Protein AF-A0A410WXR4-F1 (afdb_monomer)

Secondary structure (DSSP, 8-state):
--HHHHHHHTT-SSHHHHHTT----HHHHHHHHHHHHTT-EEEE-TTT--EEEE-GGG---HHHHHHHHHHHHS-PEE-SSSEE---TTSPPTTTTS-GGG-TTEE--GGGHHHHHHHHHHHHHHHHHHHHS-GGGS---

Foldseek 3Di:
DDLVVVCVVVVHPDSVVSVVPVDCDPVNVVVVVCVVCVVFDWDQDPVPRDTDTDDPVVCPCPPVVVVVVLVVVAVWDDDQQFTFRDHPPDDDPPPPHDPVPDPRGDHDPVNVVSVVVVVVVVVVVVVVLVPDDPVPNDDD

Radius of gyration: 25.74 Å; Cα contacts (8 Å, |Δi|>4): 83; chains: 1; bounding box: 51×41×73 Å

Mean predicted aligned error: 14.11 Å

Sequence (140 aa):
MNILHVQKWMAHASPEMTLRYAKILDTTKRKSWEEATRQGIFRIDPSSRKPIKIELSEIENEDVIEWEYIRHNLDAVKMELGYCMKPIKQPCPTQANPCLSCRNFCTTPEFIPQFENEIRETKAIVERGMSLPYSERQMP

pLDDT: mean 80.84, std 11.15, range [49.0, 97.75]

Organism: NCBI:txid79263

InterPro domains:
  IPR011010 DNA breaking-rejoining enzyme, catalytic core [SSF56349] (1-34)

Nearest PDB structures (foldseek):
  4r0c-assembly1_B  TM=3.910E-01  e=9.091E+00  Alcanivorax borkumensis SK2

Solvent-accessible surface area (backbone atoms only — not comparable to full-atom values): 8765 Å² total; per-residue (Å²): 136,58,70,68,56,56,28,60,76,68,69,47,95,47,70,67,69,45,55,72,71,68,61,82,47,70,69,58,51,50,51,54,47,54,60,66,45,67,87,55,43,69,45,68,39,89,85,78,70,42,81,40,79,48,60,78,85,71,62,85,46,69,68,54,56,52,47,52,50,45,53,74,75,41,66,47,42,83,54,93,67,33,32,35,59,54,57,78,93,52,82,74,95,47,82,90,51,66,63,93,79,38,90,45,49,49,68,58,81,89,32,49,70,50,51,54,49,51,54,51,54,51,49,55,50,51,53,52,57,68,72,47,56,80,87,70,65,68,74,135

Structure (mmCIF, N/CA/C/O backbone):
data_AF-A0A410WXR4-F1
#
_entry.id   AF-A0A410WXR4-F1
#
loop_
_atom_site.group_PDB
_atom_site.id
_atom_site.type_symbol
_atom_site.label_atom_id
_atom_site.label_alt_id
_atom_site.label_comp_id
_atom_site.label_asym_id
_atom_site.label_entity_id
_atom_site.label_seq_id
_atom_site.pdbx_PDB_ins_code
_atom_site.Cartn_x
_atom_site.Cartn_y
_atom_site.Cartn_z
_atom_site.occupancy
_atom_site.B_iso_or_equiv
_atom_site.auth_seq_id
_atom_site.auth_comp_id
_atom_site.auth_asym_id
_atom_site.auth_atom_id
_atom_site.pdbx_PDB_model_num
ATOM 1 N N . MET A 1 1 ? -19.588 -1.818 22.031 1.00 59.34 1 MET A N 1
ATOM 2 C CA . MET A 1 1 ? -20.614 -0.927 22.621 1.00 59.34 1 MET A CA 1
ATOM 3 C C . MET A 1 1 ? -20.503 0.436 21.951 1.00 59.34 1 MET A C 1
ATOM 5 O O . MET A 1 1 ? -19.412 0.985 21.939 1.00 59.34 1 MET A O 1
ATOM 9 N N . ASN A 1 2 ? -21.564 0.925 21.302 1.00 77.88 2 ASN A N 1
ATOM 10 C CA . ASN A 1 2 ? -21.542 2.182 20.539 1.00 77.88 2 ASN A CA 1
ATOM 11 C C . ASN A 1 2 ? -21.662 3.391 21.494 1.00 77.88 2 ASN A C 1
ATOM 13 O O . ASN A 1 2 ? -22.410 3.315 22.469 1.00 77.88 2 ASN A O 1
ATOM 17 N N . ILE A 1 3 ? -20.972 4.503 21.214 1.00 81.88 3 ILE A N 1
ATOM 18 C CA . ILE A 1 3 ? -21.074 5.760 21.981 1.00 81.88 3 ILE A CA 1
ATOM 19 C C . ILE A 1 3 ? -22.521 6.268 22.094 1.00 81.88 3 ILE A C 1
ATOM 21 O O . ILE A 1 3 ? -22.908 6.800 23.133 1.00 81.88 3 ILE A O 1
ATOM 25 N N . LEU A 1 4 ? -23.355 6.006 21.082 1.00 84.88 4 LEU A N 1
ATOM 26 C CA . LEU A 1 4 ? -24.784 6.334 21.096 1.00 84.88 4 LEU A CA 1
ATOM 27 C C . LEU A 1 4 ? -25.563 5.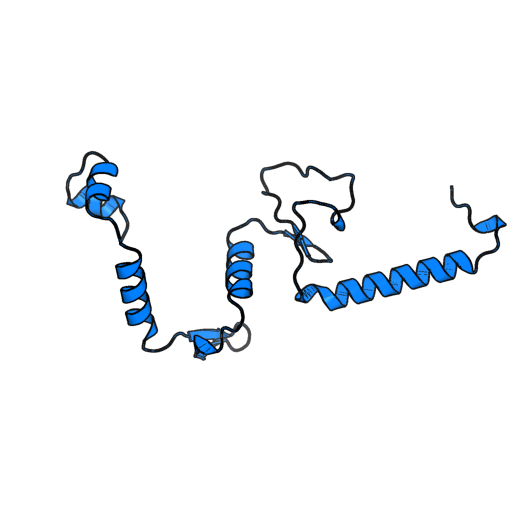568 22.173 1.00 84.88 4 LEU A C 1
ATOM 29 O O . LEU A 1 4 ? -26.549 6.080 22.697 1.00 84.88 4 LEU A O 1
ATOM 33 N N . HIS A 1 5 ? -25.137 4.351 22.526 1.00 87.25 5 HIS A N 1
ATOM 34 C CA . HIS A 1 5 ? -25.766 3.593 23.611 1.00 87.25 5 HIS A CA 1
ATOM 35 C C . HIS A 1 5 ? -25.457 4.228 24.966 1.00 87.25 5 HIS A C 1
ATOM 37 O O . HIS A 1 5 ? -26.368 4.428 25.763 1.00 87.25 5 HIS A O 1
ATOM 43 N N . VAL A 1 6 ? -24.202 4.631 25.183 1.00 85.50 6 VAL A N 1
ATOM 44 C CA . VAL A 1 6 ? -23.782 5.327 26.409 1.00 85.50 6 VAL A CA 1
ATOM 45 C C . VAL A 1 6 ? -24.506 6.669 26.540 1.00 85.50 6 VAL A C 1
ATOM 47 O O . VAL A 1 6 ? -25.032 6.978 27.604 1.00 85.50 6 VAL A O 1
ATOM 50 N N . GLN A 1 7 ? -24.617 7.429 25.446 1.00 89.75 7 GLN A N 1
ATOM 51 C CA . GLN A 1 7 ? -25.348 8.698 25.425 1.00 89.75 7 GLN A CA 1
ATOM 52 C C . GLN A 1 7 ? -26.828 8.521 25.808 1.00 89.75 7 GLN A C 1
ATOM 54 O O . GLN A 1 7 ? -27.344 9.287 26.621 1.00 89.75 7 GLN A O 1
ATOM 59 N N . LYS A 1 8 ? -27.503 7.501 25.255 1.00 91.12 8 LYS A N 1
ATOM 60 C CA . LYS A 1 8 ? -28.907 7.194 25.578 1.00 91.12 8 LYS A CA 1
ATOM 61 C C . LYS A 1 8 ? -29.088 6.778 27.036 1.00 91.12 8 LYS A C 1
ATOM 63 O O . LYS A 1 8 ? -30.008 7.263 27.683 1.00 91.12 8 LYS A O 1
ATOM 68 N N . TRP A 1 9 ? -28.221 5.912 27.560 1.00 92.00 9 TRP A N 1
ATOM 69 C CA . TRP A 1 9 ? -28.303 5.451 28.952 1.00 92.00 9 TRP A CA 1
ATOM 70 C C . TRP A 1 9 ? -28.097 6.570 29.962 1.00 92.00 9 TRP A C 1
ATOM 72 O O . TRP A 1 9 ? -28.757 6.596 30.994 1.00 92.00 9 TRP A O 1
ATOM 82 N N . MET A 1 10 ? -27.216 7.512 29.638 1.00 89.75 10 MET A N 1
ATOM 83 C CA . MET A 1 10 ? -26.895 8.641 30.506 1.00 89.75 10 MET A CA 1
ATOM 84 C C . MET A 1 10 ? -27.819 9.846 30.265 1.00 89.75 10 MET A C 1
ATOM 86 O O . MET A 1 10 ? -27.575 10.917 30.809 1.00 89.75 10 MET A O 1
ATOM 90 N N . ALA A 1 11 ? -28.870 9.687 29.445 1.00 93.31 11 ALA A N 1
ATOM 91 C CA . ALA A 1 11 ? -29.842 10.728 29.096 1.00 93.31 11 ALA A CA 1
ATOM 92 C C . ALA A 1 11 ? -29.198 12.041 28.607 1.00 93.31 11 ALA A C 1
ATOM 94 O O . ALA A 1 11 ? -29.650 13.147 28.899 1.00 93.31 11 ALA A O 1
ATOM 95 N N . HIS A 1 12 ? -28.113 11.924 27.846 1.00 94.50 12 HIS A N 1
ATOM 96 C CA . HIS A 1 12 ? -27.356 13.068 27.372 1.00 94.50 12 HIS A CA 1
ATOM 97 C C . HIS A 1 12 ? -27.959 13.684 26.104 1.00 94.50 12 HIS A C 1
ATOM 99 O O . HIS A 1 12 ? -28.021 13.053 25.047 1.00 94.50 12 HIS A O 1
ATOM 105 N N . ALA A 1 13 ? -28.289 14.971 26.185 1.00 92.88 13 ALA A N 1
ATOM 106 C CA . ALA A 1 13 ? -28.735 15.796 25.065 1.00 92.88 13 ALA A CA 1
ATOM 107 C C . ALA A 1 13 ? -27.711 15.946 23.920 1.00 92.88 13 ALA A C 1
ATOM 109 O O . ALA A 1 13 ? -28.110 16.260 22.803 1.00 92.88 13 ALA A O 1
ATOM 110 N N . SER A 1 14 ? -26.413 15.718 24.157 1.00 92.19 14 SER A N 1
ATOM 111 C CA . SER A 1 14 ? -25.384 15.850 23.122 1.00 92.19 14 SER A CA 1
ATOM 112 C C . SER A 1 14 ? -24.207 14.875 23.319 1.00 92.19 14 SER A C 1
ATOM 114 O O . SER A 1 14 ? -23.924 14.472 24.456 1.00 92.19 14 SER A O 1
ATOM 116 N N . PRO A 1 15 ? -23.499 14.478 22.242 1.00 87.75 15 PRO A N 1
ATOM 117 C CA . PRO A 1 15 ? -22.323 13.608 22.328 1.00 87.75 15 PRO A CA 1
ATOM 118 C C . PRO A 1 15 ? -21.167 14.212 23.135 1.00 87.75 15 PRO A C 1
ATOM 120 O O . PRO A 1 15 ? -20.436 13.484 23.808 1.00 87.75 15 PRO A O 1
ATOM 123 N N . GLU A 1 16 ? -21.008 15.538 23.108 1.00 89.38 16 GLU A N 1
ATOM 124 C CA . GLU A 1 16 ? -19.947 16.260 23.819 1.00 89.38 16 GLU A CA 1
ATOM 125 C C . GLU A 1 16 ? -20.028 16.015 25.325 1.00 89.38 16 GLU A C 1
ATOM 127 O O . GLU A 1 16 ? -18.995 15.856 25.974 1.00 89.38 16 GLU A O 1
ATOM 132 N N . MET A 1 17 ? -21.243 15.919 25.880 1.00 90.75 17 MET A N 1
ATOM 133 C CA . MET A 1 17 ? -21.446 15.590 27.293 1.00 90.75 17 MET A CA 1
ATOM 134 C C . MET A 1 17 ? -20.934 14.189 27.636 1.00 90.75 17 MET A C 1
ATOM 136 O O . MET A 1 17 ? -20.322 14.002 28.683 1.00 90.75 17 MET A O 1
ATOM 140 N N . THR A 1 18 ? -21.109 13.210 26.742 1.00 89.25 18 THR A N 1
ATOM 141 C CA . THR A 1 18 ? -20.554 11.855 26.910 1.00 89.25 18 THR A CA 1
ATOM 142 C C . THR A 1 18 ? -19.029 11.882 26.824 1.00 89.25 18 THR A C 1
ATOM 144 O O . THR A 1 18 ? -18.345 11.297 27.660 1.00 89.25 18 THR A O 1
ATOM 147 N N . LEU A 1 19 ? -18.474 12.627 25.864 1.00 85.62 19 LEU A N 1
ATOM 148 C CA . LEU A 1 19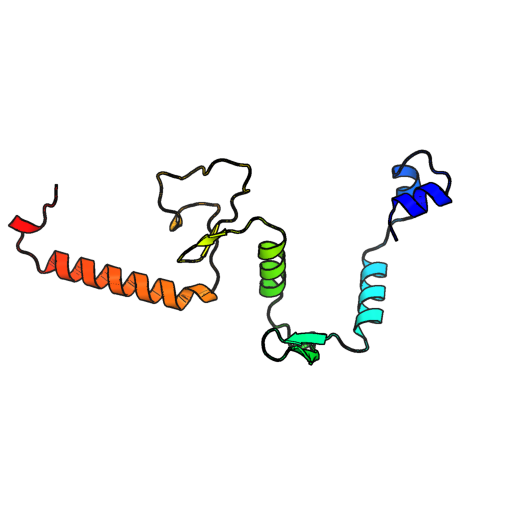 ? -17.027 12.748 25.650 1.00 85.62 19 LEU A CA 1
ATOM 149 C C . LEU A 1 19 ? -16.284 13.480 26.779 1.00 85.62 19 LEU A C 1
ATOM 151 O O . LEU A 1 19 ? -15.054 13.411 26.840 1.00 85.62 19 LEU A O 1
ATOM 155 N N . ARG A 1 20 ? -16.988 14.163 27.693 1.00 83.56 20 ARG A N 1
ATOM 156 C CA . ARG A 1 20 ? -16.363 14.772 28.879 1.00 83.56 20 ARG A CA 1
ATOM 157 C C . ARG A 1 20 ? -15.708 13.738 29.788 1.00 83.56 20 ARG A C 1
ATOM 159 O O . ARG A 1 20 ? -14.639 14.026 30.317 1.00 83.56 20 ARG A O 1
ATOM 166 N N . TYR A 1 21 ? -16.304 12.556 29.927 1.00 76.31 21 TYR A N 1
ATOM 167 C CA . TYR A 1 21 ? -15.805 11.500 30.814 1.00 76.31 21 TYR A CA 1
ATOM 168 C C . TYR A 1 21 ? -15.557 10.167 30.103 1.00 76.31 21 TYR A C 1
ATOM 170 O O . TYR A 1 21 ? -14.694 9.408 30.530 1.00 76.31 21 TYR A O 1
ATOM 178 N N . ALA A 1 22 ? -16.248 9.876 28.997 1.00 72.62 22 ALA A N 1
ATOM 179 C CA . ALA A 1 22 ? -16.069 8.645 28.227 1.00 72.62 22 ALA A CA 1
ATOM 180 C C . ALA A 1 22 ? -14.860 8.738 27.279 1.00 72.62 22 ALA A C 1
ATOM 182 O O . ALA A 1 22 ? -14.932 8.369 26.106 1.00 72.62 22 ALA A O 1
ATOM 183 N N . LYS A 1 23 ? -13.739 9.264 27.778 1.00 71.44 23 LYS A N 1
ATOM 184 C CA . LYS A 1 23 ? -12.469 9.256 27.057 1.00 71.44 23 LYS A CA 1
ATOM 185 C C . LYS A 1 23 ? -11.799 7.923 27.327 1.00 71.44 23 LYS A C 1
ATOM 187 O O . LYS A 1 23 ? -11.315 7.679 28.430 1.00 71.44 23 LYS A O 1
ATOM 192 N N . ILE A 1 24 ? -11.769 7.052 26.324 1.00 71.81 24 ILE A N 1
ATOM 193 C CA . ILE A 1 24 ? -10.906 5.879 26.412 1.00 71.81 24 ILE A CA 1
ATOM 194 C C . ILE A 1 24 ? -9.478 6.381 26.218 1.00 71.81 24 ILE A C 1
ATOM 196 O O . ILE A 1 24 ? -9.112 6.791 25.121 1.00 71.81 24 ILE A O 1
ATOM 200 N N . LEU A 1 25 ? -8.704 6.391 27.299 1.00 76.69 25 LEU A N 1
ATOM 201 C CA . LEU A 1 25 ? -7.289 6.735 27.249 1.00 76.69 25 LEU A CA 1
ATOM 202 C C . LEU A 1 25 ? -6.537 5.677 26.439 1.00 76.69 25 LEU A C 1
ATOM 204 O O . LEU A 1 25 ? -6.817 4.480 26.567 1.00 76.69 25 LEU A O 1
ATOM 208 N N . ASP A 1 26 ? -5.546 6.107 25.663 1.00 75.06 26 ASP A N 1
ATOM 209 C CA . ASP A 1 26 ? -4.697 5.199 24.882 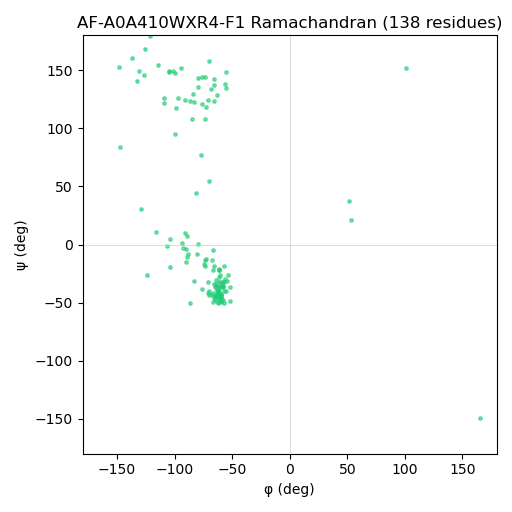1.00 75.06 26 ASP A CA 1
ATOM 210 C C . ASP A 1 26 ? -4.013 4.157 25.774 1.00 75.06 26 ASP A C 1
ATOM 212 O O . ASP A 1 26 ? -3.859 3.000 25.390 1.00 75.06 26 ASP A O 1
ATOM 216 N N . THR A 1 27 ? -3.702 4.530 27.018 1.00 77.75 27 THR A N 1
ATOM 217 C CA . THR A 1 27 ? -3.169 3.624 28.041 1.00 77.75 27 THR A CA 1
ATOM 218 C C . THR A 1 27 ? -4.151 2.509 28.403 1.00 77.75 27 THR A C 1
ATOM 220 O O . THR A 1 27 ? -3.755 1.350 28.509 1.00 77.75 27 THR A O 1
ATOM 223 N N . THR A 1 28 ? -5.440 2.821 28.556 1.00 85.62 28 THR A N 1
ATOM 224 C CA . THR A 1 28 ? -6.486 1.829 28.845 1.00 85.62 28 THR A CA 1
ATOM 225 C C . THR A 1 28 ? -6.744 0.930 27.638 1.00 85.62 28 THR A C 1
ATOM 227 O O . THR A 1 28 ? -6.894 -0.279 27.808 1.00 85.62 28 THR A O 1
ATOM 230 N N . LYS A 1 29 ? -6.740 1.489 26.417 1.00 81.31 29 LYS A N 1
ATOM 231 C CA . LYS A 1 29 ? -6.832 0.696 25.178 1.00 81.31 29 LYS A CA 1
ATOM 232 C C . LYS A 1 29 ? -5.681 -0.293 25.073 1.00 81.31 29 LYS A C 1
ATOM 234 O O . LYS A 1 29 ? -5.929 -1.473 24.848 1.00 81.31 29 LYS A O 1
ATOM 239 N N . ARG A 1 30 ? -4.450 0.183 25.280 1.00 80.50 30 ARG A N 1
ATOM 240 C CA . ARG A 1 30 ? -3.242 -0.642 25.249 1.00 80.50 30 ARG A CA 1
ATOM 241 C C . ARG A 1 30 ? -3.333 -1.792 26.250 1.00 80.50 30 ARG A C 1
ATOM 243 O O . ARG A 1 30 ? -3.201 -2.934 25.841 1.00 80.50 30 ARG A O 1
ATOM 250 N N . LYS A 1 31 ? -3.674 -1.519 27.514 1.00 86.94 31 LYS A N 1
ATOM 251 C CA . LYS A 1 31 ? -3.839 -2.568 28.539 1.00 86.94 31 LYS A CA 1
ATOM 252 C C . LYS A 1 31 ? -4.910 -3.596 28.178 1.00 86.94 31 LYS A C 1
ATOM 254 O O . LYS A 1 31 ? -4.703 -4.788 28.361 1.00 86.94 31 LYS A O 1
ATOM 259 N N . SER A 1 32 ? -6.060 -3.148 27.667 1.00 85.38 32 SER A N 1
ATOM 260 C CA . SER A 1 32 ? -7.124 -4.061 27.232 1.00 85.38 32 SER A CA 1
ATOM 261 C C . SER A 1 32 ? -6.688 -4.923 26.051 1.00 85.38 32 SER A C 1
ATOM 263 O O . SER A 1 32 ? -7.101 -6.076 25.964 1.00 85.38 32 SER A O 1
ATOM 265 N N . TRP A 1 33 ? -5.896 -4.361 25.139 1.00 83.81 33 T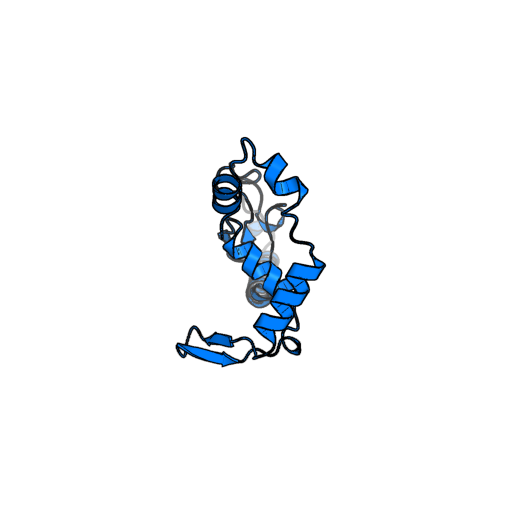RP A N 1
ATOM 266 C CA . TRP A 1 33 ? -5.327 -5.103 24.026 1.00 83.81 33 TRP A CA 1
ATOM 267 C C . TRP A 1 33 ? -4.313 -6.136 24.527 1.00 83.81 33 TRP A C 1
ATOM 269 O O . TRP A 1 33 ? -4.475 -7.303 24.208 1.00 83.81 33 TRP A O 1
ATOM 279 N N . GLU A 1 34 ? -3.361 -5.746 25.381 1.00 86.31 34 GLU A N 1
ATOM 280 C CA . GLU A 1 34 ? -2.365 -6.641 26.002 1.00 86.31 34 GLU A CA 1
ATOM 281 C C . GLU A 1 34 ? -3.018 -7.792 26.788 1.00 86.31 34 GLU A C 1
ATOM 283 O O . GLU A 1 34 ? -2.559 -8.929 26.737 1.00 86.31 34 GLU A O 1
ATOM 288 N N . GLU A 1 35 ? -4.108 -7.517 27.513 1.00 88.50 35 GLU A N 1
ATOM 289 C CA . GLU A 1 35 ? -4.914 -8.537 28.195 1.00 88.50 35 GLU A CA 1
ATOM 290 C C . GLU A 1 35 ? -5.527 -9.526 27.203 1.00 88.50 35 GLU A C 1
ATOM 292 O O . GLU A 1 35 ? -5.382 -10.739 27.364 1.00 88.50 35 GLU A O 1
ATOM 297 N N . ALA A 1 36 ? -6.186 -9.009 26.164 1.00 83.94 36 ALA A N 1
ATOM 298 C CA . ALA A 1 36 ? -6.855 -9.825 25.160 1.00 83.94 36 ALA A CA 1
ATOM 299 C C . ALA A 1 36 ? -5.868 -10.667 24.337 1.00 83.94 36 ALA A C 1
ATOM 301 O O . ALA A 1 36 ? -6.192 -11.790 23.956 1.00 83.94 36 ALA A O 1
ATOM 302 N N . THR A 1 37 ? -4.665 -10.153 24.077 1.00 81.69 37 THR A N 1
ATOM 303 C CA . THR A 1 37 ? -3.642 -10.834 23.272 1.00 81.69 37 THR A CA 1
ATOM 304 C C . THR A 1 37 ? -2.729 -11.748 24.087 1.00 81.69 37 THR A C 1
ATOM 306 O O . THR A 1 37 ? -1.991 -12.537 23.497 1.00 81.69 37 THR A O 1
ATOM 309 N N . ARG A 1 38 ? -2.812 -11.737 25.427 1.00 82.88 38 ARG A N 1
ATOM 310 C CA . ARG A 1 38 ? -1.953 -12.549 26.311 1.00 82.88 38 ARG A CA 1
ATOM 311 C C . ARG A 1 38 ? -2.045 -14.052 26.056 1.00 82.88 38 ARG A C 1
ATOM 313 O O . ARG A 1 38 ? -1.054 -14.759 26.201 1.00 82.88 38 ARG A O 1
ATOM 320 N N . GLN A 1 39 ? -3.228 -14.553 25.707 1.00 77.69 39 GLN A N 1
ATOM 321 C CA . GLN A 1 39 ? -3.439 -15.984 25.445 1.00 77.69 39 GLN A CA 1
ATOM 322 C C . GLN A 1 39 ? -2.962 -16.413 24.046 1.00 77.69 39 GLN A C 1
ATOM 324 O O . GLN A 1 39 ? -3.041 -17.590 23.696 1.00 77.69 39 GLN A O 1
ATOM 329 N N . GLY A 1 40 ? -2.419 -15.474 23.270 1.00 76.12 40 GLY A N 1
ATOM 330 C CA . GLY A 1 40 ? -1.985 -15.674 21.899 1.00 76.12 40 GLY A CA 1
ATOM 331 C C . GLY A 1 40 ? -3.000 -15.138 20.896 1.00 76.12 40 GLY A C 1
ATOM 332 O O . GLY A 1 40 ? -4.204 -15.081 21.145 1.00 76.12 40 GLY A O 1
ATOM 333 N N . ILE A 1 41 ? -2.488 -14.745 19.736 1.00 81.38 41 ILE A N 1
ATOM 334 C CA . ILE A 1 41 ? -3.278 -14.318 18.583 1.00 81.38 41 ILE A CA 1
ATOM 335 C C . ILE A 1 41 ? -3.249 -15.461 17.567 1.00 81.38 41 ILE A C 1
ATOM 337 O O . ILE A 1 41 ? -2.271 -16.204 17.490 1.00 81.38 41 ILE A O 1
ATOM 341 N N . PHE A 1 42 ? -4.312 -15.629 16.785 1.00 83.00 42 PHE A N 1
ATOM 342 C CA . PHE A 1 42 ? -4.325 -16.575 15.673 1.00 83.00 42 PHE A CA 1
ATOM 343 C C . PHE A 1 42 ? -4.845 -15.906 14.402 1.00 83.00 42 PHE A C 1
ATOM 345 O O . PHE A 1 42 ? -5.691 -15.013 14.453 1.00 83.00 42 PHE A O 1
ATOM 352 N N . ARG A 1 43 ? -4.350 -16.364 13.252 1.00 79.69 43 ARG A N 1
ATOM 353 C CA . ARG A 1 43 ? -4.909 -16.064 11.928 1.00 79.69 43 ARG A CA 1
ATOM 354 C C . ARG A 1 43 ? -5.441 -17.339 11.306 1.00 79.69 43 ARG A C 1
ATOM 356 O O . ARG A 1 43 ? -4.967 -18.428 11.615 1.00 79.69 43 ARG A O 1
ATOM 363 N N . ILE A 1 44 ? -6.401 -17.205 10.405 1.00 80.88 44 IL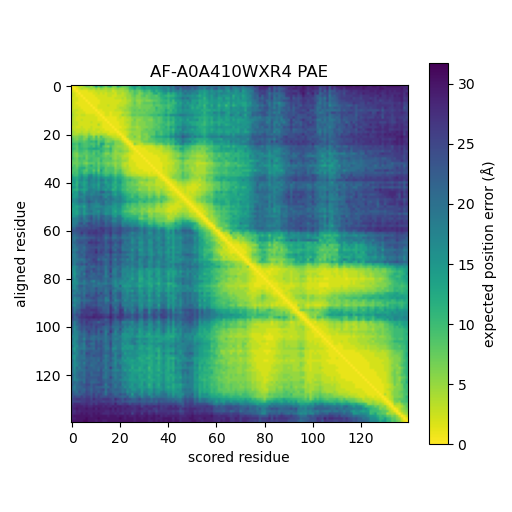E A N 1
ATOM 364 C CA . ILE A 1 44 ? -6.848 -18.320 9.575 1.00 80.88 44 ILE A CA 1
ATOM 365 C C . ILE A 1 44 ? -6.005 -18.307 8.305 1.00 80.88 44 ILE A C 1
ATOM 367 O O . ILE A 1 44 ? -5.951 -17.296 7.609 1.00 80.88 44 ILE A O 1
ATOM 371 N N . ASP A 1 45 ? -5.348 -19.421 8.012 1.00 78.25 45 ASP A N 1
ATOM 372 C CA . ASP A 1 45 ? -4.661 -19.604 6.737 1.00 78.25 45 ASP A CA 1
ATOM 373 C C . ASP A 1 45 ? -5.684 -19.638 5.586 1.00 78.25 45 ASP A C 1
ATOM 375 O O . ASP A 1 45 ? -6.581 -20.49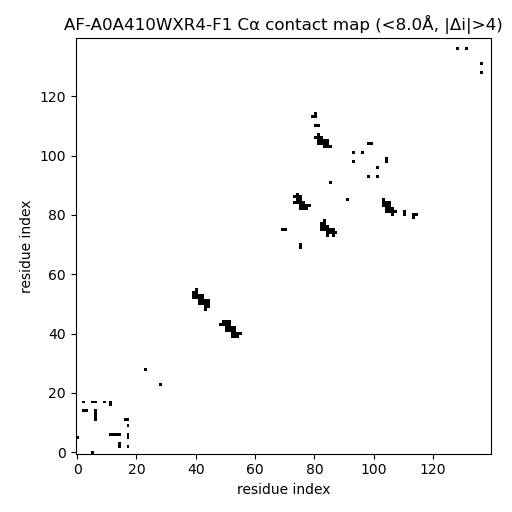1 5.607 1.00 78.25 45 ASP A O 1
ATOM 379 N N . PRO A 1 46 ? -5.568 -18.764 4.569 1.00 74.19 46 PRO A N 1
ATOM 380 C CA . PRO A 1 46 ? -6.476 -18.756 3.424 1.00 74.19 46 PRO A CA 1
ATOM 381 C C . PRO A 1 46 ? -6.512 -20.087 2.662 1.00 74.19 46 PRO A C 1
ATOM 383 O O . PRO A 1 46 ? -7.556 -20.460 2.126 1.00 74.19 46 PRO A O 1
ATOM 386 N N . SER A 1 47 ? -5.390 -20.810 2.624 1.00 79.56 47 SER A N 1
ATOM 387 C CA . SER A 1 47 ? -5.243 -22.042 1.846 1.00 79.56 47 SER A CA 1
ATOM 388 C C . SER A 1 47 ? -5.705 -23.262 2.636 1.00 79.56 47 SER A C 1
ATOM 390 O O . SER A 1 47 ? -6.510 -24.056 2.152 1.00 79.56 47 SER A O 1
ATOM 392 N N . SER A 1 48 ? -5.220 -23.413 3.872 1.00 82.50 48 SER A N 1
ATOM 393 C CA . SER A 1 48 ? -5.518 -24.592 4.693 1.00 82.50 48 SER A CA 1
ATOM 394 C C . SER A 1 48 ? -6.779 -24.453 5.554 1.00 82.50 48 SER A C 1
ATOM 396 O O . SER A 1 48 ? -7.243 -25.452 6.106 1.00 82.50 48 SER A O 1
ATOM 398 N N . ARG A 1 49 ? -7.352 -23.240 5.666 1.00 83.25 49 ARG A N 1
ATOM 399 C CA . ARG A 1 49 ? -8.500 -22.884 6.528 1.00 83.25 49 ARG A CA 1
ATOM 400 C C . ARG A 1 49 ? -8.322 -23.270 8.001 1.00 83.25 49 ARG A C 1
ATOM 402 O O . ARG A 1 49 ? -9.302 -23.406 8.732 1.00 83.25 49 ARG A O 1
ATOM 409 N N . LYS A 1 50 ? -7.080 -23.456 8.450 1.00 86.50 50 LYS A N 1
ATOM 410 C CA . LYS A 1 50 ? -6.747 -23.811 9.833 1.00 86.50 50 LYS A CA 1
ATOM 411 C C . LYS A 1 50 ? -6.269 -22.582 10.610 1.00 86.50 50 LYS A C 1
ATOM 413 O O . LYS A 1 50 ? -5.679 -21.679 10.011 1.00 86.50 50 LYS A O 1
ATOM 418 N N . PRO A 1 51 ? -6.508 -22.538 11.932 1.00 82.88 51 PRO A N 1
ATOM 419 C CA . PRO A 1 51 ? -5.946 -21.502 12.783 1.00 82.88 51 PRO A CA 1
ATOM 420 C C . PRO A 1 51 ? -4.434 -21.717 12.935 1.00 82.88 51 PRO A C 1
ATOM 422 O O . PRO A 1 51 ? -3.987 -22.784 13.354 1.00 82.88 51 PRO A O 1
ATOM 425 N N . ILE A 1 52 ? -3.655 -20.693 12.597 1.00 82.31 52 ILE A N 1
ATOM 426 C CA . ILE A 1 52 ? -2.209 -20.611 12.809 1.00 82.31 52 ILE A CA 1
ATOM 427 C C . ILE A 1 52 ? -1.969 -19.581 13.911 1.00 82.31 52 ILE A C 1
ATOM 429 O O . ILE A 1 52 ? -2.446 -18.448 13.812 1.00 82.31 52 ILE A O 1
ATOM 433 N N . LYS A 1 53 ? -1.242 -19.973 14.962 1.00 81.50 53 LYS A N 1
ATOM 434 C CA . LYS A 1 53 ? -0.830 -19.065 16.039 1.00 81.50 53 LYS A CA 1
ATOM 435 C C . LYS A 1 53 ? 0.136 -18.012 15.484 1.00 81.50 53 LYS A C 1
ATOM 437 O O . LYS A 1 53 ? 1.009 -18.348 14.692 1.00 81.50 53 LYS A O 1
ATOM 442 N N . ILE A 1 54 ? -0.042 -16.758 15.883 1.00 74.38 54 ILE A N 1
ATOM 443 C CA . ILE A 1 54 ? 0.816 -15.631 15.518 1.00 74.38 54 ILE A CA 1
ATOM 444 C C . ILE A 1 54 ? 1.587 -15.225 16.770 1.00 74.38 54 ILE A C 1
ATOM 446 O O . ILE A 1 54 ? 0.973 -14.881 17.784 1.00 74.38 54 ILE A O 1
ATOM 450 N N . GLU A 1 55 ? 2.911 -15.246 16.697 1.00 71.19 55 GLU A N 1
ATOM 451 C CA . GLU A 1 55 ? 3.759 -14.605 17.696 1.00 71.19 55 GLU A CA 1
ATOM 452 C C . GLU A 1 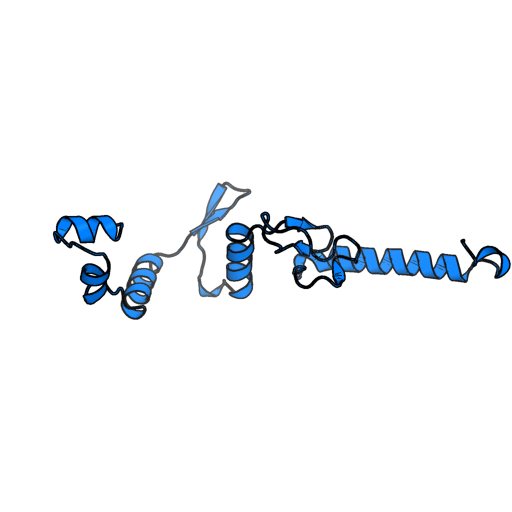55 ? 3.953 -13.138 17.292 1.00 71.19 55 GLU A C 1
ATOM 454 O O . GLU A 1 55 ? 4.387 -12.834 16.184 1.00 71.19 55 GLU A O 1
ATOM 459 N N . LEU A 1 56 ? 3.609 -12.202 18.181 1.00 64.06 56 LEU A N 1
ATOM 460 C CA . LEU A 1 56 ? 3.717 -10.759 17.909 1.00 64.06 56 LEU A CA 1
ATOM 461 C C . LEU A 1 56 ? 5.159 -10.321 17.601 1.00 64.06 56 LEU A C 1
ATOM 463 O O . LEU A 1 56 ? 5.357 -9.340 16.894 1.00 64.06 56 LEU A O 1
ATOM 467 N N . SER A 1 57 ? 6.155 -11.052 18.108 1.00 65.44 57 SER A N 1
ATOM 468 C CA . SER A 1 57 ? 7.578 -10.829 17.834 1.00 65.44 57 SER A CA 1
ATOM 469 C C . SER A 1 57 ? 8.018 -11.249 16.429 1.00 65.44 57 SER A C 1
ATOM 471 O O . SER A 1 57 ? 9.076 -10.821 15.988 1.00 65.44 57 SER A O 1
ATOM 473 N N . GLU A 1 58 ? 7.236 -12.085 15.738 1.00 59.28 58 GLU A N 1
ATOM 474 C CA . GLU A 1 58 ? 7.495 -12.524 14.356 1.00 59.28 58 GLU A CA 1
ATOM 475 C C . GLU A 1 58 ? 6.845 -11.600 13.319 1.00 59.28 58 GLU A C 1
ATOM 477 O O . GLU A 1 58 ? 7.009 -11.780 12.112 1.00 59.28 58 GLU A O 1
ATOM 482 N N . ILE A 1 59 ? 6.089 -10.597 13.770 1.00 60.16 59 ILE A N 1
ATOM 483 C CA . ILE A 1 59 ? 5.578 -9.541 12.905 1.00 60.16 59 ILE A CA 1
ATOM 484 C C . ILE A 1 59 ? 6.737 -8.578 12.639 1.00 60.16 59 ILE A C 1
ATOM 486 O O . ILE A 1 59 ? 6.835 -7.505 13.222 1.00 60.16 59 ILE A O 1
ATOM 490 N N . GLU A 1 60 ? 7.644 -8.988 11.758 1.00 56.94 60 GLU A N 1
ATOM 491 C CA . GLU A 1 60 ? 8.860 -8.240 11.419 1.00 56.94 60 GLU A CA 1
ATOM 492 C C . GLU A 1 60 ? 8.585 -6.911 10.697 1.00 56.94 60 GLU A C 1
ATOM 494 O O . GLU A 1 60 ? 9.518 -6.166 10.412 1.00 56.94 60 GLU A O 1
ATOM 499 N N . ASN A 1 61 ? 7.330 -6.602 10.356 1.00 58.75 61 ASN A N 1
ATOM 500 C CA . ASN A 1 61 ? 7.042 -5.533 9.411 1.00 58.75 61 ASN A CA 1
ATOM 501 C C . ASN A 1 61 ? 5.721 -4.816 9.731 1.00 58.75 61 ASN A C 1
ATOM 503 O O . ASN A 1 61 ? 4.663 -5.129 9.179 1.00 58.75 61 ASN A O 1
ATOM 507 N N . GLU A 1 62 ? 5.791 -3.850 10.650 1.00 59.03 62 GLU A N 1
ATOM 508 C CA . GLU A 1 62 ? 4.693 -2.923 10.969 1.00 59.03 62 GLU A CA 1
ATOM 509 C C . GLU A 1 62 ? 4.156 -2.247 9.690 1.00 59.03 62 GLU A C 1
ATOM 511 O O . GLU A 1 62 ? 2.940 -2.179 9.491 1.00 59.03 62 GLU A O 1
ATOM 516 N N . ASP A 1 63 ? 5.054 -1.933 8.750 1.00 60.22 63 ASP A N 1
ATOM 517 C CA . ASP A 1 63 ? 4.742 -1.374 7.431 1.00 60.22 63 ASP A CA 1
ATOM 518 C C . ASP A 1 63 ? 3.828 -2.283 6.589 1.00 60.22 63 ASP A C 1
ATOM 520 O O . ASP A 1 63 ? 3.017 -1.796 5.802 1.00 60.22 63 ASP A O 1
ATOM 524 N N . VAL A 1 64 ? 3.916 -3.613 6.737 1.00 64.00 64 VAL A N 1
ATOM 525 C CA . VAL A 1 64 ? 3.074 -4.568 5.989 1.00 64.00 64 VAL A CA 1
ATOM 526 C C . VAL A 1 64 ? 1.656 -4.610 6.551 1.00 64.00 64 VAL A C 1
ATOM 528 O O . VAL A 1 64 ? 0.697 -4.680 5.779 1.00 64.00 64 VAL A O 1
ATOM 531 N N . ILE A 1 65 ? 1.501 -4.532 7.878 1.00 59.09 65 ILE A N 1
ATOM 532 C CA . ILE A 1 65 ? 0.179 -4.429 8.514 1.00 59.09 65 ILE A CA 1
ATOM 533 C C . ILE A 1 65 ? -0.484 -3.115 8.112 1.00 59.09 65 ILE A C 1
ATOM 535 O O . ILE A 1 65 ? -1.667 -3.102 7.761 1.00 59.09 65 ILE A O 1
ATOM 539 N N . GLU A 1 66 ? 0.275 -2.020 8.134 1.00 64.81 66 GLU A N 1
ATOM 540 C CA . GLU A 1 66 ? -0.222 -0.715 7.716 1.00 64.81 66 GLU A CA 1
ATOM 541 C C . GLU A 1 66 ? -0.627 -0.731 6.236 1.00 64.81 66 GLU A C 1
ATOM 543 O O . GLU A 1 66 ? -1.702 -0.245 5.885 1.00 64.81 66 GLU A O 1
ATOM 548 N N . TRP A 1 67 ? 0.147 -1.394 5.373 1.00 65.81 67 TRP A N 1
ATOM 549 C CA . TRP A 1 67 ? -0.191 -1.552 3.960 1.00 65.81 67 TRP A CA 1
ATOM 550 C C . TRP A 1 67 ? -1.425 -2.416 3.691 1.00 65.81 67 TRP A C 1
ATOM 552 O O . TRP A 1 67 ? -2.226 -2.076 2.820 1.00 65.81 67 TRP A O 1
ATOM 562 N N . GLU A 1 68 ? -1.602 -3.535 4.394 1.00 67.12 68 GLU A N 1
ATOM 563 C CA . GLU A 1 68 ? -2.823 -4.354 4.318 1.00 67.12 68 GLU A CA 1
ATOM 564 C C . GLU A 1 68 ? -4.049 -3.537 4.754 1.00 67.12 68 GLU A C 1
ATOM 566 O O . GLU A 1 68 ? -5.082 -3.539 4.078 1.00 67.12 68 GLU A O 1
ATOM 571 N N . TYR A 1 69 ? -3.912 -2.770 5.839 1.00 67.38 69 TYR A N 1
ATOM 572 C CA . TYR A 1 69 ? -4.952 -1.864 6.315 1.00 67.38 69 TYR A CA 1
ATOM 573 C C . TYR A 1 69 ? -5.261 -0.768 5.287 1.00 67.38 69 TYR A C 1
ATOM 575 O O . TYR A 1 69 ? -6.431 -0.533 4.982 1.00 67.38 69 TYR A O 1
ATOM 583 N N . ILE A 1 70 ? -4.238 -0.139 4.704 1.00 68.38 70 ILE A N 1
ATOM 584 C CA . ILE A 1 70 ? -4.368 0.859 3.637 1.00 68.38 70 ILE A CA 1
ATOM 585 C C . ILE A 1 70 ? -5.073 0.255 2.422 1.00 68.38 70 ILE A C 1
ATOM 587 O O . ILE A 1 70 ? -6.050 0.831 1.959 1.00 68.38 70 ILE A O 1
ATOM 591 N N . ARG A 1 71 ? -4.660 -0.922 1.937 1.00 66.56 71 ARG A N 1
ATOM 592 C CA . ARG A 1 71 ? -5.310 -1.599 0.800 1.00 66.56 71 ARG A CA 1
ATOM 593 C C . ARG A 1 71 ? -6.788 -1.887 1.045 1.00 66.56 71 ARG A C 1
ATOM 595 O O . ARG A 1 71 ? -7.567 -1.844 0.101 1.00 66.56 71 ARG A O 1
ATOM 602 N N . HIS A 1 72 ? -7.155 -2.234 2.277 1.00 67.25 72 HIS A N 1
ATOM 603 C CA . HIS A 1 72 ? -8.527 -2.606 2.610 1.00 67.25 72 HIS A CA 1
ATOM 604 C C . HIS A 1 72 ? -9.432 -1.396 2.884 1.00 67.25 72 HIS A C 1
ATOM 606 O O . HIS A 1 72 ? -10.632 -1.463 2.632 1.00 67.25 72 HIS A O 1
ATOM 612 N N . ASN A 1 73 ? -8.876 -0.303 3.418 1.00 63.44 73 ASN A N 1
ATOM 613 C CA . ASN A 1 73 ? -9.645 0.870 3.852 1.00 63.44 73 ASN A CA 1
ATOM 614 C C . ASN A 1 73 ? -9.563 2.060 2.888 1.00 63.44 73 ASN A C 1
ATOM 616 O O . ASN A 1 73 ? -10.411 2.950 2.949 1.00 63.44 73 ASN A O 1
ATOM 620 N N . LEU A 1 74 ? -8.557 2.102 2.017 1.00 67.81 74 LEU A N 1
ATOM 621 C CA . LEU A 1 74 ? -8.488 3.027 0.892 1.00 67.81 74 LEU A CA 1
ATOM 622 C C . LEU A 1 74 ? -8.922 2.285 -0.371 1.00 67.81 74 LEU A C 1
ATOM 624 O O . LEU A 1 74 ? -8.684 1.088 -0.500 1.00 67.81 74 LEU A O 1
ATOM 628 N N . ASP A 1 75 ? -9.551 2.998 -1.308 1.00 72.81 75 ASP A N 1
ATOM 629 C CA . ASP A 1 75 ? -10.002 2.455 -2.597 1.00 72.81 75 ASP A CA 1
ATOM 630 C C . ASP A 1 75 ? -8.810 2.134 -3.533 1.00 72.81 75 ASP A C 1
ATOM 632 O O . ASP A 1 75 ? -8.703 2.654 -4.647 1.00 72.81 75 ASP A O 1
ATOM 636 N N . ALA A 1 76 ? -7.856 1.330 -3.064 1.00 80.94 76 ALA A N 1
ATOM 637 C CA . ALA A 1 76 ? -6.638 1.008 -3.779 1.00 80.94 76 ALA A CA 1
ATOM 638 C C . ALA A 1 76 ? -6.946 0.054 -4.940 1.00 80.94 76 ALA A C 1
ATOM 640 O O . ALA A 1 76 ? -7.396 -1.075 -4.744 1.00 80.94 76 ALA A O 1
ATOM 641 N N . VAL A 1 77 ? -6.667 0.492 -6.167 1.00 84.38 77 VAL A N 1
ATOM 642 C CA . VAL A 1 77 ? -6.833 -0.334 -7.371 1.00 84.38 77 VAL A CA 1
ATOM 643 C C . VAL A 1 77 ? -5.490 -0.943 -7.750 1.00 84.38 77 VAL A C 1
ATOM 645 O O . VAL A 1 77 ? -4.507 -0.221 -7.914 1.00 84.38 77 VAL A O 1
ATOM 648 N N . LYS A 1 78 ? -5.439 -2.270 -7.907 1.00 85.31 78 LYS A N 1
ATOM 649 C CA . LYS A 1 78 ? -4.238 -2.971 -8.379 1.00 85.31 78 LYS A CA 1
ATOM 650 C C . LYS A 1 78 ? -3.951 -2.629 -9.843 1.00 85.31 78 LYS A C 1
ATOM 652 O O . LYS A 1 78 ? -4.849 -2.671 -10.679 1.00 85.31 78 LYS A O 1
ATOM 657 N N . MET A 1 79 ? -2.693 -2.327 -10.136 1.00 86.62 79 MET A N 1
ATOM 658 C CA . MET A 1 79 ? -2.140 -2.098 -11.470 1.00 86.62 79 MET A CA 1
ATOM 659 C C . MET A 1 79 ? -0.999 -3.091 -11.742 1.00 86.62 79 MET A C 1
ATOM 661 O O . MET A 1 79 ? -0.658 -3.908 -10.888 1.00 86.62 79 MET A O 1
ATOM 665 N N . GLU A 1 80 ? -0.402 -3.021 -12.931 1.00 87.19 80 GLU A N 1
ATOM 666 C CA . GLU A 1 80 ? 0.648 -3.952 -13.374 1.00 87.19 80 GLU A CA 1
ATOM 667 C C . GLU A 1 80 ? 1.918 -3.885 -12.510 1.00 87.19 80 GLU A C 1
ATOM 669 O O . GLU A 1 80 ? 2.483 -4.921 -12.171 1.00 87.19 80 GLU A O 1
ATOM 674 N N . LEU A 1 81 ? 2.321 -2.676 -12.100 1.00 90.75 81 LEU A N 1
ATOM 675 C CA . LEU A 1 81 ? 3.563 -2.416 -11.353 1.00 90.75 81 LEU A CA 1
ATOM 676 C C . LEU A 1 81 ? 3.334 -1.870 -9.930 1.00 90.75 81 LEU A C 1
ATOM 678 O O . LEU A 1 81 ? 4.266 -1.386 -9.287 1.00 90.75 81 LEU A O 1
ATOM 682 N N . GLY A 1 82 ? 2.097 -1.882 -9.432 1.00 90.50 82 GLY A N 1
ATOM 683 C CA . GLY A 1 82 ? 1.780 -1.344 -8.108 1.00 90.50 82 GLY A CA 1
ATOM 684 C C . GLY A 1 82 ? 0.289 -1.126 -7.885 1.00 90.50 82 GLY A C 1
ATOM 685 O O . GLY A 1 82 ? -0.551 -1.817 -8.458 1.00 90.50 82 GLY A O 1
ATOM 686 N N . TYR A 1 83 ? -0.046 -0.123 -7.079 1.00 88.38 83 TYR A N 1
ATOM 687 C CA . TYR A 1 83 ? -1.410 0.260 -6.730 1.00 88.38 83 TYR A CA 1
ATOM 688 C C . TYR A 1 83 ? -1.668 1.740 -7.009 1.00 88.38 83 TYR A C 1
ATOM 690 O O . TYR A 1 83 ? -0.802 2.599 -6.835 1.00 88.38 83 TYR A O 1
ATOM 698 N N . CYS A 1 84 ? -2.900 2.046 -7.402 1.00 88.75 84 CYS A N 1
ATOM 699 C CA . CYS A 1 84 ? -3.416 3.402 -7.497 1.00 88.75 84 CYS A CA 1
ATOM 700 C C . CYS A 1 84 ? -4.236 3.723 -6.245 1.00 88.75 84 CYS A C 1
ATOM 702 O O . CYS A 1 84 ? -5.273 3.106 -6.020 1.00 88.75 84 CYS A O 1
ATOM 704 N N . MET A 1 85 ? -3.800 4.713 -5.463 1.00 87.12 85 MET A N 1
ATOM 705 C CA . MET A 1 85 ? -4.490 5.189 -4.251 1.00 87.12 85 MET A CA 1
ATOM 706 C C . MET A 1 85 ? -5.478 6.334 -4.510 1.00 87.12 85 MET A C 1
ATOM 708 O O . MET A 1 85 ? -5.958 6.997 -3.590 1.00 87.12 85 MET A O 1
ATOM 712 N N . LYS A 1 86 ? -5.759 6.638 -5.776 1.00 87.69 86 LYS A N 1
ATOM 713 C CA . LYS A 1 86 ? -6.677 7.716 -6.137 1.00 87.69 86 LYS A CA 1
ATOM 714 C C . LYS A 1 86 ? -8.089 7.385 -5.613 1.00 87.69 86 LYS A C 1
ATOM 716 O O . LYS A 1 86 ? -8.636 6.360 -6.014 1.00 87.69 86 LYS A O 1
ATOM 721 N N . PRO A 1 87 ? -8.758 8.295 -4.879 1.00 82.88 87 PRO A N 1
ATOM 722 C CA . PRO A 1 87 ? -10.145 8.093 -4.460 1.00 82.88 87 PRO A CA 1
ATOM 723 C C . PRO A 1 87 ? -11.067 7.808 -5.651 1.00 82.88 87 PRO A C 1
ATOM 725 O O . PRO A 1 87 ? -11.011 8.537 -6.650 1.00 82.88 87 PRO A O 1
ATOM 728 N N . ILE A 1 88 ? -11.951 6.805 -5.560 1.00 80.12 88 ILE A N 1
ATOM 729 C CA . ILE A 1 88 ? -12.838 6.406 -6.676 1.00 80.12 88 ILE A CA 1
ATOM 730 C C . ILE A 1 88 ? -13.662 7.588 -7.193 1.00 80.12 88 ILE A C 1
ATOM 732 O O . ILE A 1 88 ? -13.788 7.778 -8.400 1.00 80.12 88 ILE A O 1
ATOM 736 N N . LYS A 1 89 ? -14.151 8.430 -6.277 1.00 84.06 89 LYS A N 1
ATOM 737 C CA . LYS A 1 89 ? -15.066 9.545 -6.572 1.00 84.06 89 LYS A CA 1
ATOM 738 C C . LYS A 1 89 ? -14.424 10.738 -7.290 1.00 84.06 89 LYS A C 1
ATOM 740 O O . LYS A 1 89 ? -15.144 11.626 -7.729 1.00 84.06 89 LYS A O 1
ATOM 745 N N . GLN A 1 90 ? -13.098 10.800 -7.372 1.00 82.75 90 GLN A N 1
ATOM 746 C CA . GLN A 1 90 ? -12.391 11.884 -8.062 1.00 82.75 90 GLN A CA 1
ATOM 747 C C . GLN A 1 90 ? -12.0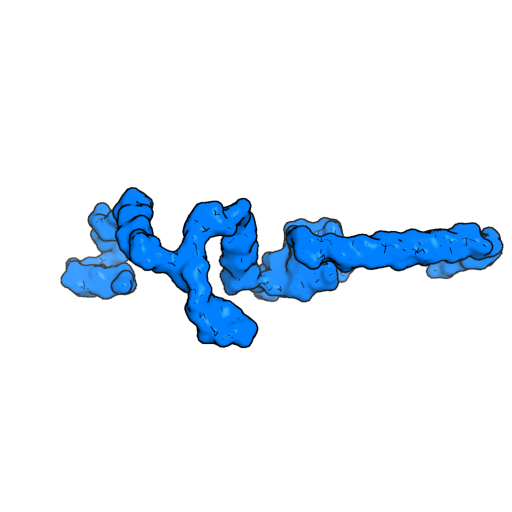82 11.479 -9.512 1.00 82.75 90 GLN A C 1
ATOM 749 O O . GLN A 1 90 ? -11.919 10.292 -9.771 1.00 82.75 90 GLN A O 1
ATOM 754 N N . PRO A 1 91 ? -11.971 12.396 -10.484 1.00 85.25 91 PRO A N 1
ATOM 755 C CA . PRO A 1 91 ? -11.403 12.068 -11.792 1.00 85.25 91 PRO A CA 1
ATOM 756 C C . PRO A 1 91 ? -9.891 11.806 -11.678 1.00 85.25 91 PRO A C 1
ATOM 758 O O . PRO A 1 91 ? -9.246 12.218 -10.711 1.00 85.25 91 PRO A O 1
ATOM 761 N N . CYS A 1 92 ? -9.303 11.075 -12.633 1.00 86.69 92 CYS A N 1
ATOM 762 C CA . CYS A 1 92 ? -7.856 10.847 -12.625 1.00 86.69 92 CYS A CA 1
ATOM 763 C C . CYS A 1 92 ? -7.123 12.118 -13.100 1.00 86.69 92 CYS A C 1
ATOM 765 O O . CYS A 1 92 ? -7.365 12.563 -14.220 1.00 86.69 92 CYS A O 1
ATOM 767 N N . PRO A 1 93 ? -6.227 12.707 -12.282 1.00 79.69 93 PRO A N 1
ATOM 768 C CA . PRO A 1 93 ? -5.581 13.979 -12.611 1.00 79.69 93 PRO A CA 1
ATOM 769 C C . PRO A 1 93 ? -4.517 13.852 -13.708 1.00 79.69 93 PRO A C 1
ATOM 771 O O . PRO A 1 93 ? -4.049 14.859 -14.227 1.00 79.69 93 PRO A O 1
ATOM 774 N N . THR A 1 94 ? -4.100 12.627 -14.032 1.00 79.81 94 THR A N 1
ATOM 775 C CA . THR A 1 94 ? -2.964 12.340 -14.910 1.00 79.81 94 THR A CA 1
ATOM 776 C C . THR A 1 94 ? -3.332 11.346 -16.009 1.00 79.81 94 THR A C 1
ATOM 778 O O . THR A 1 94 ? -2.465 10.598 -16.428 1.00 79.81 94 THR A O 1
ATOM 781 N N . GLN A 1 95 ? -4.587 11.304 -16.486 1.00 72.69 95 GLN A N 1
ATOM 782 C CA . GLN A 1 95 ? -5.005 10.333 -17.523 1.00 72.69 95 GLN A CA 1
ATOM 783 C C . GLN A 1 95 ? -4.122 10.346 -18.781 1.00 72.69 95 GLN A C 1
ATOM 785 O O . GLN A 1 95 ? -4.037 9.329 -19.459 1.00 72.69 95 GLN A O 1
ATOM 790 N N . ALA A 1 96 ? -3.474 11.476 -19.080 1.00 68.69 96 ALA A N 1
ATOM 791 C CA . ALA A 1 96 ? -2.562 11.626 -20.212 1.00 68.69 96 ALA A CA 1
ATOM 792 C C . ALA A 1 96 ? -1.088 11.301 -19.892 1.00 68.69 96 ALA A C 1
ATOM 794 O O . ALA A 1 96 ? -0.299 11.137 -20.816 1.00 68.69 96 ALA A O 1
ATOM 795 N N . ASN A 1 97 ? -0.702 11.219 -18.613 1.00 70.88 97 ASN A N 1
ATOM 796 C CA . ASN A 1 97 ? 0.681 10.972 -18.200 1.00 70.88 97 ASN A CA 1
ATOM 797 C C . ASN A 1 97 ? 0.856 9.523 -17.707 1.00 70.88 97 ASN A C 1
ATOM 799 O O . ASN A 1 97 ? -0.070 8.966 -17.111 1.00 70.88 97 ASN A O 1
ATOM 803 N N . PRO A 1 98 ? 2.047 8.918 -17.876 1.00 80.88 98 PRO A N 1
ATOM 804 C CA . PRO A 1 98 ? 2.328 7.580 -17.365 1.00 80.88 98 PRO A CA 1
ATOM 805 C C . PRO A 1 98 ? 2.088 7.466 -15.854 1.00 80.88 98 PRO A C 1
ATOM 807 O O . PRO A 1 98 ? 2.480 8.338 -15.079 1.00 80.88 98 PRO A O 1
ATOM 810 N N . CYS A 1 99 ? 1.487 6.359 -15.409 1.00 85.31 99 CYS A N 1
ATOM 811 C CA . CYS A 1 99 ? 1.176 6.151 -13.990 1.00 85.31 99 CYS A CA 1
ATOM 812 C C . CYS A 1 99 ? 2.425 6.136 -13.091 1.00 85.31 99 CYS A C 1
ATOM 814 O O . CYS A 1 99 ? 2.334 6.539 -11.936 1.00 85.31 99 CYS A O 1
ATOM 816 N N . LEU A 1 100 ? 3.589 5.746 -13.623 1.00 86.12 100 LEU A N 1
ATOM 817 C CA . LEU A 1 100 ? 4.859 5.681 -12.887 1.00 86.12 100 LEU A CA 1
ATOM 818 C C . LEU A 1 100 ? 5.340 7.038 -12.346 1.00 86.12 100 LEU A C 1
ATOM 820 O O . LEU A 1 100 ? 6.118 7.067 -11.399 1.00 86.12 100 LEU A O 1
ATOM 824 N N . SER A 1 101 ? 4.878 8.157 -12.913 1.00 86.75 101 SER A N 1
ATOM 825 C CA . SER A 1 101 ? 5.179 9.510 -12.423 1.00 86.75 101 SER A CA 1
ATOM 826 C C . SER A 1 101 ? 4.014 10.152 -11.656 1.00 86.75 101 SER A C 1
ATOM 828 O O . SER A 1 101 ? 4.082 11.319 -11.266 1.00 86.75 101 SER A O 1
ATOM 830 N N . CYS A 1 102 ? 2.923 9.414 -11.427 1.00 87.88 102 CYS A N 1
ATOM 831 C CA . CYS A 1 102 ? 1.742 9.919 -10.738 1.00 87.88 102 CYS A CA 1
ATOM 832 C C . CYS A 1 102 ? 1.933 9.920 -9.216 1.00 87.88 102 CYS A C 1
ATOM 834 O O . CYS A 1 102 ? 2.306 8.913 -8.626 1.00 87.88 102 CYS A O 1
ATOM 836 N N . ARG A 1 103 ? 1.535 11.010 -8.545 1.00 86.75 103 ARG A N 1
ATOM 837 C CA . ARG A 1 103 ? 1.572 11.117 -7.071 1.00 86.75 103 ARG A CA 1
ATOM 838 C C . ARG A 1 103 ? 0.710 10.091 -6.323 1.00 86.75 103 ARG A C 1
ATOM 840 O O . ARG A 1 103 ? 0.911 9.885 -5.138 1.00 86.75 103 ARG A O 1
ATOM 847 N N . ASN A 1 104 ? -0.303 9.532 -6.988 1.00 88.00 104 ASN A N 1
ATOM 848 C CA . ASN A 1 104 ? -1.216 8.558 -6.383 1.00 88.00 104 ASN A CA 1
ATOM 849 C C . ASN A 1 104 ? -0.751 7.115 -6.615 1.00 88.00 104 ASN A C 1
ATOM 851 O O . ASN A 1 104 ? -1.438 6.186 -6.191 1.00 88.00 104 ASN A O 1
ATOM 855 N N . PHE A 1 105 ? 0.337 6.922 -7.362 1.00 89.56 105 PHE A N 1
ATOM 856 C CA . PHE A 1 105 ? 0.903 5.610 -7.601 1.00 89.56 105 PHE A CA 1
ATOM 857 C C . PHE A 1 105 ? 1.824 5.233 -6.449 1.00 89.56 105 PHE A C 1
ATOM 859 O O . PHE A 1 105 ? 2.717 5.990 -6.073 1.00 89.56 105 PHE A O 1
ATOM 866 N N . CYS A 1 106 ? 1.607 4.044 -5.906 1.00 87.94 106 CYS A N 1
ATOM 867 C CA . CYS A 1 106 ? 2.436 3.479 -4.859 1.00 87.94 106 CYS A CA 1
ATOM 868 C C . CYS A 1 106 ? 2.767 2.036 -5.224 1.00 87.94 106 CYS A C 1
ATOM 870 O O . CYS A 1 106 ? 1.918 1.311 -5.740 1.00 87.94 106 CYS A O 1
ATOM 872 N N . THR A 1 107 ? 3.994 1.610 -4.952 1.00 88.06 107 THR A N 1
ATOM 873 C CA . THR A 1 107 ? 4.435 0.238 -5.203 1.00 88.06 107 THR A CA 1
ATOM 874 C C . THR A 1 107 ? 5.014 -0.373 -3.936 1.00 88.06 107 THR A C 1
ATOM 876 O O . THR A 1 107 ? 5.241 0.315 -2.941 1.00 88.06 107 THR A O 1
ATOM 879 N N . THR A 1 108 ? 5.213 -1.678 -3.973 1.00 85.31 108 THR A N 1
ATOM 880 C CA . THR A 1 108 ? 5.677 -2.502 -2.861 1.00 85.31 108 THR A CA 1
ATOM 881 C C . THR A 1 108 ? 6.721 -3.492 -3.392 1.00 85.31 108 THR A C 1
ATOM 883 O O . THR A 1 108 ? 6.760 -3.763 -4.598 1.00 85.31 108 THR A O 1
ATOM 886 N N . PRO A 1 109 ? 7.566 -4.077 -2.523 1.00 88.19 109 PRO A N 1
ATOM 887 C CA . PRO A 1 109 ? 8.574 -5.056 -2.941 1.00 88.19 109 PRO A CA 1
ATOM 888 C C . PRO A 1 109 ? 8.011 -6.282 -3.683 1.00 88.19 109 PRO A C 1
ATOM 890 O O . PRO A 1 109 ? 8.742 -6.961 -4.396 1.00 88.19 109 PRO A O 1
ATOM 893 N N . GLU A 1 110 ? 6.709 -6.559 -3.569 1.00 86.19 110 GLU A N 1
ATOM 894 C CA . GLU A 1 110 ? 6.054 -7.666 -4.277 1.00 86.19 110 GLU A CA 1
ATOM 895 C C . GLU A 1 110 ? 6.033 -7.494 -5.809 1.00 86.19 110 GLU A C 1
ATOM 897 O O . GLU A 1 110 ? 5.862 -8.482 -6.521 1.00 86.19 110 GLU A O 1
ATOM 902 N N . PHE A 1 111 ? 6.234 -6.268 -6.315 1.00 91.12 111 PHE A N 1
ATOM 903 C CA . PHE A 1 111 ? 6.285 -5.964 -7.751 1.00 91.12 111 PHE A CA 1
ATOM 904 C C . PHE A 1 111 ? 7.703 -5.985 -8.344 1.00 91.12 111 PHE A C 1
ATOM 906 O O . PHE A 1 111 ? 7.870 -5.716 -9.535 1.00 91.12 111 PHE A O 1
ATOM 913 N N . ILE A 1 112 ? 8.737 -6.296 -7.545 1.00 93.62 112 ILE A N 1
ATOM 914 C CA . ILE A 1 112 ? 10.132 -6.364 -8.021 1.00 93.62 112 ILE A CA 1
ATOM 915 C C . ILE A 1 112 ? 10.276 -7.265 -9.263 1.00 93.62 112 ILE A C 1
ATOM 917 O O . ILE A 1 112 ? 10.839 -6.788 -10.250 1.00 93.62 112 ILE A O 1
ATOM 921 N N . PRO A 1 113 ? 9.729 -8.500 -9.298 1.00 95.56 113 PRO A N 1
ATOM 922 C CA . PRO A 1 113 ? 9.861 -9.365 -10.474 1.00 95.56 113 PRO A CA 1
ATOM 923 C C . PRO A 1 113 ? 9.278 -8.751 -11.756 1.00 95.56 113 PRO A C 1
ATOM 925 O O . PRO A 1 113 ? 9.811 -8.936 -12.850 1.00 95.56 113 PRO A O 1
ATOM 928 N N . GLN A 1 114 ? 8.180 -8.004 -11.635 1.00 94.19 114 GLN A N 1
ATOM 929 C CA . GLN A 1 114 ? 7.512 -7.335 -12.746 1.00 94.19 114 GLN A CA 1
ATOM 930 C C . GLN A 1 114 ? 8.351 -6.157 -13.247 1.00 94.19 114 GLN A C 1
ATOM 932 O O . GLN A 1 114 ? 8.525 -6.012 -14.455 1.00 94.19 114 GLN A O 1
ATOM 937 N N . PHE A 1 115 ? 8.940 -5.367 -12.343 1.00 94.81 115 PHE A N 1
ATOM 938 C CA . PHE A 1 115 ? 9.883 -4.312 -12.726 1.00 94.81 115 PHE A CA 1
ATOM 939 C C . PHE A 1 115 ? 11.117 -4.873 -13.438 1.00 94.81 115 PHE A C 1
ATOM 941 O O . PHE A 1 115 ? 11.547 -4.318 -14.447 1.00 94.81 115 PHE A O 1
ATOM 948 N N . GLU A 1 116 ? 11.681 -5.981 -12.955 1.00 96.44 116 GLU A N 1
ATOM 949 C CA . GLU A 1 116 ? 12.816 -6.639 -13.611 1.00 96.44 116 GLU A CA 1
ATOM 950 C C . GLU A 1 116 ? 12.459 -7.121 -15.023 1.00 96.44 116 GLU A C 1
ATOM 952 O O . GLU A 1 116 ? 13.257 -6.956 -15.953 1.00 96.44 116 GLU A O 1
ATOM 957 N N . ASN A 1 117 ? 11.249 -7.664 -15.205 1.00 96.38 117 ASN A N 1
ATOM 958 C CA . ASN A 1 117 ? 10.750 -8.050 -16.521 1.00 96.38 117 ASN A CA 1
ATOM 959 C C . ASN A 1 117 ? 10.630 -6.845 -17.463 1.00 96.38 117 ASN A C 1
ATOM 961 O O . ASN A 1 117 ? 11.167 -6.887 -18.569 1.00 96.38 117 ASN A O 1
ATOM 965 N N . GLU A 1 118 ? 9.996 -5.766 -17.004 1.00 93.50 118 GLU A N 1
ATOM 966 C CA . GLU A 1 118 ? 9.790 -4.540 -17.783 1.00 93.50 118 GLU A CA 1
ATOM 967 C C . GLU A 1 118 ? 11.125 -3.922 -18.224 1.00 93.50 118 GLU A C 1
ATOM 969 O O . GLU A 1 118 ? 11.314 -3.552 -19.386 1.00 93.50 118 GLU A O 1
ATOM 974 N N . ILE A 1 119 ? 12.105 -3.870 -17.313 1.00 95.44 119 ILE A N 1
ATOM 975 C CA . ILE A 1 119 ? 13.457 -3.375 -17.602 1.00 95.44 119 ILE A CA 1
ATOM 976 C C . ILE A 1 119 ? 14.121 -4.233 -18.680 1.00 95.44 119 ILE A C 1
ATOM 978 O O . ILE A 1 119 ? 14.766 -3.700 -19.587 1.00 95.44 119 ILE A O 1
ATOM 982 N N . ARG A 1 120 ? 13.989 -5.558 -18.587 1.00 97.75 120 ARG A N 1
ATOM 983 C CA . ARG A 1 120 ? 14.564 -6.492 -19.559 1.00 97.75 120 ARG A CA 1
ATOM 984 C C . ARG A 1 120 ? 13.933 -6.323 -20.940 1.00 97.75 120 ARG A C 1
ATOM 986 O O . ARG A 1 120 ? 14.666 -6.222 -21.922 1.00 97.75 120 ARG A O 1
ATOM 993 N N . GLU A 1 121 ? 12.608 -6.267 -21.023 1.00 96.00 121 GLU A N 1
ATOM 994 C CA . GLU A 1 121 ? 11.889 -6.087 -22.289 1.00 96.00 121 GLU A CA 1
ATOM 995 C C . GLU A 1 121 ? 12.215 -4.739 -22.936 1.00 96.00 121 GLU A C 1
ATOM 997 O O . GLU A 1 121 ? 12.539 -4.675 -24.126 1.00 96.00 121 GLU A O 1
ATOM 1002 N N . THR A 1 122 ? 12.238 -3.674 -22.133 1.00 93.94 122 THR A N 1
ATOM 1003 C CA . THR A 1 122 ? 12.602 -2.329 -22.588 1.00 93.94 122 THR A CA 1
ATOM 1004 C C . THR A 1 122 ? 14.024 -2.301 -23.149 1.00 93.94 122 THR A C 1
ATOM 1006 O O . THR A 1 122 ? 14.247 -1.779 -24.241 1.00 93.94 122 THR A O 1
ATOM 1009 N N . LYS A 1 123 ? 14.995 -2.915 -22.460 1.00 96.50 123 LYS A N 1
ATOM 1010 C CA . LYS A 1 123 ? 16.377 -3.023 -22.959 1.00 96.50 123 LYS A CA 1
ATOM 1011 C C . LYS A 1 123 ? 16.451 -3.772 -24.288 1.00 96.50 123 LYS A C 1
ATOM 1013 O O . LYS A 1 123 ? 17.115 -3.297 -25.204 1.00 96.50 123 LYS A O 1
ATOM 1018 N N . ALA A 1 124 ? 15.713 -4.871 -24.435 1.00 95.31 124 ALA A N 1
ATOM 1019 C CA . ALA A 1 124 ? 15.671 -5.625 -25.686 1.00 95.31 124 ALA A CA 1
ATOM 1020 C C . ALA A 1 124 ? 15.063 -4.814 -26.848 1.00 95.31 124 ALA A C 1
ATOM 1022 O O . ALA A 1 124 ? 15.463 -4.966 -28.003 1.00 95.31 124 ALA A O 1
ATOM 1023 N N . ILE A 1 125 ? 14.087 -3.939 -26.579 1.00 94.25 125 ILE A N 1
ATOM 1024 C CA . ILE A 1 125 ? 13.558 -2.997 -27.579 1.00 94.25 125 ILE A CA 1
ATOM 1025 C C . ILE A 1 125 ? 14.632 -1.979 -27.976 1.00 94.25 125 ILE A C 1
ATOM 1027 O O . ILE A 1 125 ? 14.843 -1.752 -29.167 1.00 94.25 125 ILE A O 1
ATOM 1031 N N . VAL A 1 126 ? 15.333 -1.401 -26.998 1.00 94.19 126 VAL A N 1
ATOM 1032 C CA . VAL A 1 126 ? 16.405 -0.424 -27.239 1.00 94.19 126 VAL A CA 1
ATOM 1033 C C . VAL A 1 126 ? 17.532 -1.035 -28.074 1.00 94.19 126 VAL A C 1
ATOM 1035 O O . VAL A 1 126 ? 17.945 -0.440 -29.067 1.00 94.19 126 VAL A O 1
ATOM 1038 N N . GLU A 1 127 ? 17.986 -2.241 -27.732 1.00 94.12 127 GLU A N 1
ATOM 1039 C CA . GLU A 1 127 ? 19.022 -2.964 -28.479 1.00 94.12 127 GLU A CA 1
ATOM 1040 C C . GLU A 1 127 ? 18.598 -3.237 -29.926 1.00 94.12 127 GLU A C 1
ATOM 1042 O O . GLU A 1 127 ? 19.359 -2.963 -30.858 1.00 94.12 127 GLU A O 1
ATOM 1047 N N . ARG A 1 128 ? 17.352 -3.688 -30.138 1.00 90.56 128 ARG A N 1
ATOM 1048 C CA . ARG A 1 128 ? 16.791 -3.847 -31.488 1.00 90.56 128 ARG A CA 1
ATOM 1049 C C . ARG A 1 128 ? 16.807 -2.527 -32.254 1.00 90.56 128 ARG A C 1
ATOM 1051 O O . ARG A 1 128 ? 17.300 -2.496 -33.378 1.00 90.56 128 ARG A O 1
ATOM 1058 N N . GLY A 1 129 ? 16.353 -1.435 -31.640 1.00 88.62 129 GLY A N 1
ATOM 1059 C CA . GLY A 1 129 ? 16.367 -0.104 -32.252 1.00 88.62 129 GLY A CA 1
ATOM 1060 C C . GLY A 1 129 ? 17.773 0.387 -32.620 1.00 88.62 129 GLY A C 1
ATOM 1061 O O . GLY A 1 129 ? 17.956 1.019 -33.660 1.00 88.62 129 GLY A O 1
ATOM 1062 N N . MET A 1 130 ? 18.788 0.059 -31.816 1.00 86.81 130 MET A N 1
ATOM 1063 C CA . MET A 1 130 ? 20.188 0.392 -32.112 1.00 86.81 130 MET A CA 1
ATOM 1064 C C . MET A 1 130 ? 20.765 -0.422 -33.276 1.00 86.81 130 MET A C 1
ATOM 1066 O O . MET A 1 130 ? 21.604 0.097 -34.016 1.00 86.81 130 MET A O 1
ATOM 1070 N N . SER A 1 131 ? 20.313 -1.667 -33.448 1.00 84.62 131 SER A N 1
ATOM 1071 C CA . SER A 1 131 ? 20.761 -2.560 -34.525 1.00 84.62 131 SER A CA 1
ATOM 1072 C C . SER A 1 131 ? 20.196 -2.210 -35.909 1.00 84.62 131 SER A C 1
ATOM 1074 O O . SER A 1 131 ? 20.748 -2.649 -36.917 1.00 84.62 131 SER A O 1
ATOM 1076 N N . LEU A 1 132 ? 19.136 -1.393 -35.979 1.00 83.19 132 LEU A N 1
ATOM 1077 C CA . LEU A 1 132 ? 18.521 -0.986 -37.244 1.00 83.19 132 LEU A CA 1
ATOM 1078 C C . LEU A 1 132 ? 19.386 0.042 -38.008 1.00 83.19 132 LEU A C 1
ATOM 1080 O O . LEU A 1 132 ? 20.007 0.926 -37.397 1.00 83.19 132 LEU A O 1
ATOM 1084 N N . PRO A 1 133 ? 19.424 -0.008 -39.354 1.00 78.12 133 PRO A N 1
ATOM 1085 C CA . PRO A 1 133 ? 20.059 1.020 -40.177 1.00 78.12 133 PRO A CA 1
ATOM 1086 C C . PRO A 1 133 ? 19.501 2.418 -39.872 1.00 78.12 133 PRO A C 1
ATOM 1088 O O . PRO A 1 133 ? 18.334 2.576 -39.520 1.00 78.12 133 PRO A O 1
ATOM 1091 N N . TYR A 1 134 ? 20.323 3.463 -40.011 1.00 66.19 134 TYR A N 1
ATOM 1092 C CA . TYR A 1 134 ? 19.922 4.849 -39.709 1.00 66.19 134 TYR A CA 1
ATOM 1093 C C . TYR A 1 134 ? 18.675 5.307 -40.495 1.00 66.19 134 TYR A C 1
ATOM 1095 O O . TYR A 1 134 ? 17.885 6.090 -39.978 1.00 66.19 134 TYR A O 1
ATOM 1103 N N . SER A 1 135 ? 18.454 4.765 -41.698 1.00 68.00 135 SER A N 1
ATOM 1104 C CA . SER A 1 135 ? 17.276 5.031 -42.537 1.00 68.00 135 SER A CA 1
ATOM 1105 C C . SER A 1 135 ? 15.954 4.509 -41.965 1.00 68.00 135 SER A C 1
ATOM 1107 O O . SER A 1 135 ? 14.903 5.007 -42.345 1.00 68.00 135 SER A O 1
ATOM 1109 N N . GLU A 1 136 ? 15.991 3.526 -41.062 1.00 64.25 136 GLU A N 1
ATOM 1110 C CA . GLU A 1 136 ? 14.805 2.890 -40.463 1.00 64.25 136 GLU A CA 1
ATOM 1111 C C . GLU A 1 136 ? 14.588 3.311 -38.998 1.00 64.25 136 GLU A C 1
ATOM 1113 O O . GLU A 1 136 ? 13.622 2.896 -38.362 1.00 64.25 136 GLU A O 1
ATOM 1118 N N . ARG A 1 137 ? 15.473 4.155 -38.445 1.00 61.16 137 ARG A N 1
ATOM 1119 C CA . ARG A 1 137 ? 15.392 4.651 -37.058 1.00 61.16 137 ARG A CA 1
ATOM 1120 C C . ARG A 1 137 ? 14.408 5.804 -36.850 1.00 61.16 137 ARG A C 1
ATOM 1122 O O . ARG A 1 137 ? 14.162 6.182 -35.708 1.00 61.16 137 ARG A O 1
ATOM 1129 N N . GLN A 1 138 ? 13.853 6.363 -37.920 1.00 54.53 138 GLN A N 1
ATOM 1130 C CA . GLN A 1 138 ? 12.786 7.359 -37.854 1.00 54.53 138 GLN A CA 1
ATOM 1131 C C .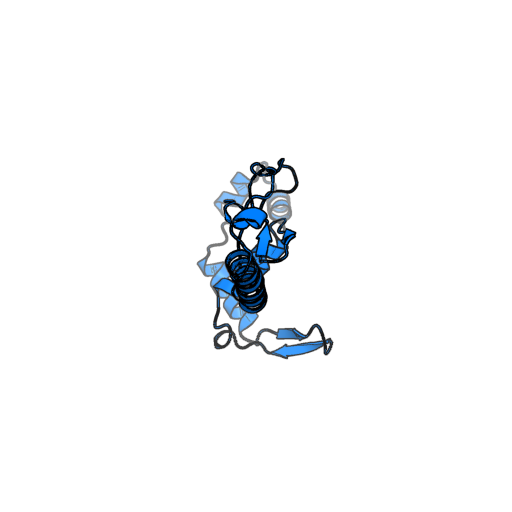 GLN A 1 138 ? 11.450 6.656 -38.104 1.00 54.53 138 GLN A C 1
ATOM 1133 O O . GLN A 1 138 ? 11.061 6.444 -39.249 1.00 54.53 138 GLN A O 1
ATOM 1138 N N . MET A 1 139 ? 10.754 6.274 -37.032 1.00 49.00 139 MET A N 1
ATOM 1139 C CA . MET A 1 139 ? 9.299 6.125 -37.121 1.00 49.00 139 MET A CA 1
ATOM 1140 C C . MET A 1 139 ? 8.665 7.529 -37.111 1.00 49.00 139 MET A C 1
ATOM 1142 O O . MET A 1 139 ? 9.221 8.413 -36.451 1.00 49.00 139 MET A O 1
ATOM 1146 N N . PRO A 1 140 ? 7.568 7.753 -37.860 1.00 50.25 140 PRO A N 1
ATOM 1147 C CA . PRO A 1 140 ? 6.800 8.998 -37.806 1.00 50.25 140 PRO A CA 1
ATOM 1148 C C . PRO A 1 140 ? 6.213 9.272 -36.416 1.00 50.25 140 PRO A C 1
ATOM 1150 O O . PRO A 1 140 ? 5.956 8.297 -35.671 1.00 50.25 140 PRO A O 1
#